Protein AF-A0A8S3WLS0-F1 (afdb_monomer)

Radius of gyration: 24.98 Å; Cα contacts (8 Å, |Δi|>4): 46; chains: 1; bounding box: 48×58×45 Å

InterPro domains:
  IPR007889 DNA binding HTH domain, Psq-type [PF05225] (37-73)

Nearest PDB structures (foldseek):
  2cob-assembly1_A  TM=5.858E-01  e=8.061E-03  Homo sapiens
  1hlv-assembly1_A  TM=4.303E-01  e=3.561E-01  Homo sapiens

Secondary structure (DSSP, 8-state):
----PPP-------S-S----S-----S--TT---HHHHHHHHHHHHTTSS-HHHHHHHTT--HHHHHHHHHHHHTT--HHHHH----TTSPPSS-HHHHHHHHHHHHHHHHTT--

pLDDT: mean 75.35, std 17.87, range [41.84, 96.31]

Foldseek 3Di:
DDDDDDDDDDPPPDPDDDPDDPDPDDDPDPPDDQDPVLLVVLLVCVVVVVDDLVRSCVVSVHDSVVSVVVNVCVVVVQPPVNVPPPPPPPHDDPDDPVRVVVVVVVVVVVVVVVVD

Structure (mmCIF, N/CA/C/O backbone):
data_AF-A0A8S3WLS0-F1
#
_entry.id   AF-A0A8S3WLS0-F1
#
loop_
_atom_site.group_PDB
_atom_site.id
_atom_site.type_symbol
_atom_site.label_atom_id
_atom_site.label_alt_id
_atom_site.label_comp_id
_atom_site.label_asym_id
_atom_site.label_entity_id
_atom_site.label_seq_id
_atom_site.pdbx_PDB_ins_code
_atom_site.Cartn_x
_atom_site.Cartn_y
_atom_site.Cartn_z
_atom_site.occupancy
_atom_site.B_iso_or_equiv
_atom_site.auth_seq_id
_atom_site.auth_comp_id
_atom_site.auth_asym_id
_atom_site.auth_atom_id
_atom_site.pdbx_PDB_model_num
ATOM 1 N N . MET A 1 1 ? 27.889 -48.478 6.421 1.00 47.41 1 MET A N 1
ATOM 2 C CA . MET A 1 1 ? 27.158 -48.624 5.143 1.00 47.41 1 MET A CA 1
ATOM 3 C C . MET A 1 1 ? 27.555 -47.466 4.236 1.00 47.41 1 MET A C 1
ATOM 5 O O . MET A 1 1 ? 27.073 -46.365 4.470 1.00 47.41 1 MET A O 1
ATOM 9 N N . PRO A 1 2 ? 28.506 -47.647 3.303 1.00 44.12 2 PRO A N 1
ATOM 10 C CA . PRO A 1 2 ? 28.933 -46.578 2.407 1.00 44.12 2 PRO A CA 1
ATOM 11 C C . PRO A 1 2 ? 27.911 -46.396 1.274 1.00 44.12 2 PRO A C 1
ATOM 13 O O . PRO A 1 2 ? 27.480 -47.365 0.652 1.00 44.12 2 PRO A O 1
ATOM 16 N N . HIS A 1 3 ? 27.508 -45.149 1.028 1.00 52.94 3 HIS A N 1
ATOM 17 C CA . HIS A 1 3 ? 26.605 -44.764 -0.054 1.00 52.94 3 HIS A CA 1
ATOM 18 C C . HIS A 1 3 ? 27.332 -44.936 -1.395 1.00 52.94 3 HIS A C 1
ATOM 20 O O . HIS A 1 3 ? 28.138 -44.093 -1.783 1.00 52.94 3 HIS A O 1
ATOM 26 N N . LEU A 1 4 ? 27.063 -46.034 -2.106 1.00 48.91 4 LEU A N 1
ATOM 27 C CA . LEU A 1 4 ? 27.569 -46.243 -3.463 1.00 48.91 4 LEU A CA 1
ATOM 28 C C . LEU A 1 4 ? 26.982 -45.163 -4.381 1.00 48.91 4 LEU A C 1
ATOM 30 O O . LEU A 1 4 ? 25.774 -45.106 -4.608 1.00 48.91 4 LEU A O 1
ATOM 34 N N . TYR A 1 5 ? 27.838 -44.272 -4.873 1.00 46.56 5 TYR A N 1
ATOM 35 C CA . TYR A 1 5 ? 27.493 -43.319 -5.921 1.00 46.56 5 TYR A CA 1
ATOM 36 C C . TYR A 1 5 ? 27.307 -44.107 -7.223 1.00 46.56 5 TYR A C 1
ATOM 38 O O . TYR A 1 5 ? 28.218 -44.814 -7.654 1.00 46.56 5 TYR A O 1
ATOM 46 N N . ARG A 1 6 ? 26.123 -44.038 -7.837 1.00 54.91 6 ARG A N 1
ATOM 47 C CA . ARG A 1 6 ? 25.866 -44.673 -9.137 1.00 54.91 6 ARG A CA 1
ATOM 48 C C . ARG A 1 6 ? 26.380 -43.724 -10.230 1.00 54.91 6 ARG A C 1
ATOM 50 O O . ARG A 1 6 ? 25.894 -42.594 -10.277 1.00 54.91 6 ARG A O 1
ATOM 57 N N . PRO A 1 7 ? 27.348 -44.113 -11.078 1.00 47.72 7 PRO A N 1
ATOM 58 C CA . PRO A 1 7 ? 27.799 -43.245 -12.159 1.00 47.72 7 PRO A CA 1
ATOM 59 C C . PRO A 1 7 ? 26.696 -43.11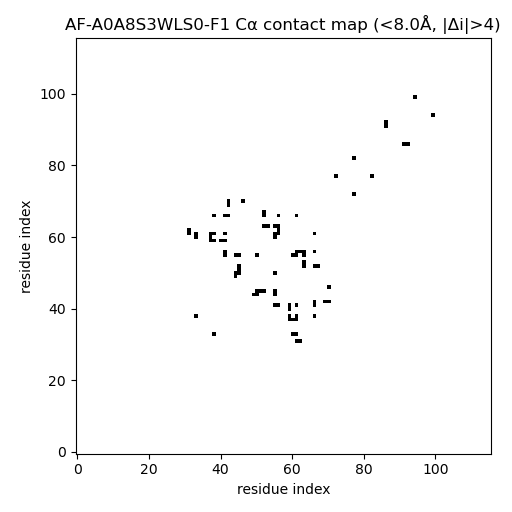6 -13.218 1.00 47.72 7 PRO A C 1
ATOM 61 O O . PRO A 1 7 ? 26.032 -44.097 -13.561 1.00 47.72 7 PRO A O 1
ATOM 64 N N . TYR A 1 8 ? 26.485 -41.897 -13.717 1.00 43.62 8 TYR A N 1
ATOM 65 C CA . TYR A 1 8 ? 25.599 -41.641 -14.851 1.00 43.62 8 TYR A CA 1
ATOM 66 C C . TYR A 1 8 ? 26.257 -42.183 -16.124 1.00 43.62 8 TYR A C 1
ATOM 68 O O . TYR A 1 8 ? 27.289 -41.676 -16.560 1.00 43.62 8 TYR A O 1
ATOM 76 N N . ASN A 1 9 ? 25.661 -43.221 -16.709 1.00 47.12 9 ASN A N 1
ATOM 77 C CA . ASN A 1 9 ? 26.076 -43.754 -18.002 1.00 47.12 9 ASN A CA 1
ATOM 78 C C . ASN A 1 9 ? 25.682 -42.754 -19.099 1.00 47.12 9 ASN A C 1
ATOM 80 O O . ASN A 1 9 ? 24.503 -42.448 -19.274 1.00 47.12 9 ASN A O 1
ATOM 84 N N . GLY A 1 10 ? 26.684 -42.227 -19.803 1.00 51.28 10 GLY A N 1
ATOM 85 C CA . GLY A 1 10 ? 26.544 -41.192 -20.823 1.00 51.28 10 GLY A CA 1
ATOM 86 C C . GLY A 1 10 ? 25.799 -41.655 -22.072 1.00 51.28 10 GLY A C 1
ATOM 87 O O . GLY A 1 10 ? 26.416 -42.064 -23.048 1.00 51.28 10 GLY A O 1
ATOM 88 N N . THR A 1 11 ? 24.477 -41.513 -22.066 1.00 48.00 11 THR A N 1
ATOM 89 C CA . THR A 1 11 ? 23.721 -41.266 -23.299 1.00 48.00 11 THR A CA 1
ATOM 90 C C . THR A 1 11 ? 23.642 -39.750 -23.444 1.00 48.00 11 THR A C 1
ATOM 92 O O . THR A 1 11 ? 22.970 -39.094 -22.649 1.00 48.00 11 THR A O 1
ATOM 95 N N . GLN A 1 12 ? 24.414 -39.175 -24.371 1.00 41.84 12 GLN A N 1
ATOM 96 C CA . GLN A 1 12 ? 24.244 -37.773 -24.751 1.00 41.84 12 GLN A CA 1
ATOM 97 C C . GLN A 1 12 ? 22.818 -37.626 -25.296 1.00 41.84 12 GLN A C 1
ATOM 99 O O . GLN A 1 12 ? 22.487 -38.334 -26.240 1.00 41.84 12 GLN A O 1
ATOM 104 N N . PRO A 1 13 ? 21.947 -36.782 -24.720 1.00 50.00 13 PRO A N 1
ATOM 105 C CA . PRO A 1 13 ? 20.640 -36.569 -25.308 1.00 50.00 13 PRO A CA 1
ATOM 106 C C . PRO A 1 13 ? 20.836 -35.796 -26.612 1.00 50.00 13 PRO A C 1
ATOM 108 O O . PRO A 1 13 ? 21.306 -34.656 -26.620 1.00 50.00 13 PRO A O 1
ATOM 111 N N . GLU A 1 14 ? 20.517 -36.469 -27.710 1.00 48.84 14 GLU A N 1
ATOM 112 C CA . GLU A 1 14 ? 20.479 -35.921 -29.057 1.00 48.84 14 GLU A CA 1
ATOM 113 C C . GLU A 1 14 ? 19.622 -34.641 -29.057 1.00 48.84 14 GLU A C 1
ATOM 115 O O . GLU A 1 14 ? 18.476 -34.628 -28.603 1.00 48.84 14 GLU A O 1
ATOM 120 N N . LEU A 1 15 ? 20.194 -33.549 -29.559 1.00 50.88 15 LEU A N 1
ATOM 121 C CA . LEU A 1 15 ? 19.579 -32.227 -29.680 1.00 50.88 15 LEU A CA 1
ATOM 122 C C . LEU A 1 15 ? 18.325 -32.261 -30.579 1.00 50.88 15 LEU A C 1
ATOM 124 O O . LEU A 1 15 ? 18.420 -31.962 -31.766 1.00 50.88 15 LEU A O 1
ATOM 128 N N . SER A 1 16 ? 17.145 -32.604 -30.048 1.00 50.91 16 SER A N 1
ATOM 129 C CA . SER A 1 16 ? 15.868 -32.361 -30.755 1.00 50.91 16 SER A CA 1
ATOM 130 C C . SER A 1 16 ? 14.593 -32.297 -29.901 1.00 50.91 16 SER A C 1
ATOM 132 O O . SER A 1 16 ? 13.502 -32.225 -30.460 1.00 50.91 16 SER A O 1
ATOM 134 N N . GLU A 1 17 ? 14.675 -32.229 -28.571 1.00 56.62 17 GLU A N 1
ATOM 135 C CA . GLU A 1 17 ? 13.484 -32.018 -27.738 1.00 56.62 17 GLU A CA 1
ATOM 136 C C . GLU A 1 17 ? 13.461 -30.591 -27.182 1.00 56.62 17 GLU A C 1
ATOM 138 O O . GLU A 1 17 ? 14.320 -30.177 -26.402 1.00 56.62 17 GLU A O 1
ATOM 143 N N . SER A 1 18 ? 12.474 -29.804 -27.617 1.00 58.25 18 SER A N 1
ATOM 144 C CA . SER A 1 18 ? 12.210 -28.461 -27.106 1.00 58.25 18 SER A CA 1
ATOM 145 C C . SER A 1 18 ? 12.042 -28.506 -25.586 1.00 58.25 18 SER A C 1
ATOM 147 O O . SER A 1 18 ? 11.068 -29.071 -25.084 1.00 58.25 18 SER A O 1
ATOM 149 N N . VAL A 1 19 ? 12.974 -27.895 -24.854 1.00 57.59 19 VAL A N 1
ATOM 150 C CA . VAL A 1 19 ? 12.910 -27.746 -23.396 1.00 57.59 19 VAL A CA 1
ATOM 151 C C . VAL A 1 19 ? 11.679 -26.904 -23.043 1.00 57.59 19 VAL A C 1
ATOM 153 O O . VAL A 1 19 ? 11.713 -25.675 -23.062 1.00 57.59 19 VAL A O 1
ATOM 156 N N . SER A 1 20 ? 10.557 -27.561 -22.751 1.00 60.59 20 SER A N 1
ATOM 157 C CA . SER A 1 20 ? 9.341 -26.900 -22.277 1.00 60.59 20 SER A CA 1
ATOM 158 C C . SER A 1 20 ? 9.575 -26.388 -20.856 1.00 60.59 20 SER A C 1
ATOM 160 O O . SER A 1 20 ? 9.841 -27.170 -19.941 1.00 60.59 20 SER A O 1
ATOM 162 N N . MET A 1 21 ? 9.524 -25.068 -20.653 1.00 66.19 21 MET A N 1
ATOM 163 C CA . MET A 1 21 ? 9.718 -24.477 -19.327 1.00 66.19 21 MET A CA 1
ATOM 164 C C . MET A 1 21 ? 8.595 -24.918 -18.366 1.00 66.19 21 MET A C 1
ATOM 166 O O . MET A 1 21 ? 7.429 -24.594 -18.600 1.00 66.19 21 MET A O 1
ATOM 170 N N . PRO A 1 22 ? 8.903 -25.570 -17.229 1.00 64.75 22 PRO A N 1
ATOM 171 C CA . PRO A 1 22 ? 7.899 -26.125 -16.321 1.00 64.75 22 PRO A CA 1
ATOM 172 C C . PRO A 1 22 ? 7.353 -25.054 -15.362 1.00 64.75 22 PRO A C 1
ATOM 174 O O . PRO A 1 22 ? 7.474 -25.180 -14.143 1.00 64.75 22 PRO A O 1
ATOM 177 N N . ARG A 1 23 ? 6.823 -23.936 -15.879 1.00 62.97 23 ARG A N 1
ATOM 178 C CA . ARG A 1 23 ? 6.535 -22.760 -15.033 1.00 62.97 23 ARG A CA 1
ATOM 179 C C . ARG A 1 23 ? 5.231 -22.009 -15.267 1.00 62.97 23 ARG A C 1
ATOM 181 O O . ARG A 1 23 ? 5.087 -20.900 -14.756 1.00 62.97 23 ARG A O 1
ATOM 188 N N . THR A 1 24 ? 4.230 -22.610 -15.899 1.00 68.38 24 THR A N 1
ATOM 189 C CA . THR A 1 24 ? 2.881 -22.021 -15.876 1.00 68.38 24 THR A CA 1
ATOM 190 C C . THR A 1 24 ? 2.181 -22.386 -14.565 1.00 68.38 24 THR A C 1
ATOM 192 O O . THR A 1 24 ? 1.471 -23.384 -14.469 1.00 68.38 24 THR A O 1
ATOM 195 N N . TYR A 1 25 ? 2.416 -21.605 -13.506 1.00 77.19 25 TYR A N 1
ATOM 196 C CA . TYR A 1 25 ? 1.711 -21.785 -12.235 1.00 77.19 25 TYR A CA 1
ATOM 197 C C . TYR A 1 25 ? 0.222 -21.448 -12.395 1.00 77.19 25 TYR A C 1
ATOM 199 O O . TYR A 1 25 ? -0.146 -20.285 -12.565 1.00 77.19 25 TYR A O 1
ATOM 207 N N . VAL A 1 26 ? -0.639 -22.462 -12.280 1.00 76.88 26 VAL A N 1
ATOM 208 C CA . VAL A 1 26 ? -2.095 -22.289 -12.205 1.00 76.88 26 VAL A CA 1
ATOM 209 C C . VAL A 1 26 ? -2.512 -22.267 -10.736 1.00 76.88 26 VAL A C 1
ATOM 211 O O . VAL A 1 26 ? -2.245 -23.196 -9.970 1.00 76.88 26 VAL A O 1
ATOM 214 N N . ARG A 1 27 ? -3.165 -21.180 -10.317 1.00 75.25 27 ARG A N 1
ATOM 215 C CA . ARG A 1 27 ? -3.650 -21.023 -8.941 1.00 75.25 27 ARG A CA 1
ATOM 216 C C . ARG A 1 27 ? -4.741 -22.053 -8.644 1.00 75.25 27 ARG A C 1
ATOM 218 O O . ARG A 1 27 ? -5.713 -22.158 -9.377 1.00 75.25 27 ARG A O 1
ATOM 225 N N . LYS A 1 28 ? -4.615 -22.755 -7.514 1.00 81.69 28 LYS A N 1
ATOM 226 C CA . LYS A 1 28 ? -5.560 -23.803 -7.076 1.00 81.69 28 LYS A CA 1
ATOM 227 C C . LYS A 1 28 ? -6.880 -23.275 -6.500 1.00 81.69 28 LYS A C 1
ATOM 229 O O . LYS A 1 28 ? -7.778 -24.063 -6.232 1.00 81.69 28 LYS A O 1
ATOM 234 N N . SER A 1 29 ? -7.004 -21.971 -6.238 1.00 73.56 29 SER A N 1
ATOM 235 C CA . SER A 1 29 ? -8.248 -21.407 -5.707 1.00 73.56 29 SER A CA 1
ATOM 236 C C . SER A 1 29 ? -8.484 -19.979 -6.173 1.00 73.56 29 SER A C 1
ATOM 238 O O . SER A 1 29 ? -7.559 -19.165 -6.141 1.00 73.56 29 SER A O 1
ATOM 240 N N . ASN A 1 30 ? -9.750 -19.668 -6.440 1.00 67.31 30 ASN A N 1
ATOM 241 C CA . ASN A 1 30 ? -10.253 -18.315 -6.690 1.00 67.31 30 ASN A CA 1
ATOM 242 C C . ASN A 1 30 ? -10.486 -17.533 -5.387 1.00 67.31 30 ASN A C 1
ATOM 244 O O . ASN A 1 30 ? -11.248 -16.571 -5.365 1.00 67.31 30 ASN A O 1
ATOM 248 N N . ARG A 1 31 ? -9.892 -17.973 -4.265 1.00 62.38 31 ARG A N 1
ATOM 249 C CA . ARG A 1 31 ? -10.097 -17.320 -2.975 1.00 62.38 31 ARG A CA 1
ATOM 250 C C . ARG A 1 31 ? -9.581 -15.885 -3.055 1.00 62.38 31 ARG A C 1
ATOM 252 O O . ARG A 1 31 ? -8.379 -15.650 -3.129 1.00 62.38 31 ARG A O 1
ATOM 259 N N . VAL A 1 32 ? -10.545 -14.971 -2.964 1.00 64.38 32 VAL A N 1
ATOM 260 C CA . VAL A 1 32 ? -10.383 -13.561 -2.621 1.00 64.38 32 VAL A CA 1
ATOM 261 C C . VAL A 1 32 ? -9.687 -12.741 -3.714 1.00 64.38 32 VAL A C 1
ATOM 263 O O . VAL A 1 32 ? -8.596 -12.204 -3.535 1.00 64.38 32 VAL A O 1
ATOM 266 N N . GLN A 1 33 ? -10.363 -12.624 -4.859 1.00 71.25 33 GLN A N 1
ATOM 267 C CA . GLN A 1 33 ? -10.157 -11.520 -5.798 1.00 71.25 33 GLN A CA 1
ATOM 268 C C . GLN A 1 33 ? -11.004 -10.328 -5.334 1.00 71.25 33 GLN A C 1
ATOM 270 O O . GLN A 1 33 ? -12.177 -10.231 -5.673 1.00 71.25 33 GLN A O 1
ATOM 275 N N . TRP A 1 34 ? -10.433 -9.442 -4.520 1.00 86.62 34 TRP A N 1
ATOM 276 C CA . TRP A 1 34 ? -10.967 -8.083 -4.378 1.00 86.62 34 TRP A CA 1
ATOM 277 C C . TRP A 1 34 ? -10.363 -7.211 -5.469 1.00 86.62 34 TRP A C 1
ATOM 279 O O . TRP A 1 34 ? -9.196 -7.385 -5.838 1.00 86.62 34 TRP A O 1
ATOM 289 N N . SER A 1 35 ? -11.148 -6.266 -5.976 1.00 89.44 35 SER A N 1
ATOM 290 C CA . SER A 1 35 ? -10.637 -5.278 -6.917 1.00 89.44 35 SER A CA 1
ATOM 291 C C . SER A 1 35 ? -9.843 -4.194 -6.183 1.00 89.44 35 SER A C 1
ATOM 293 O O . SER A 1 35 ? -10.030 -3.934 -4.988 1.00 89.44 35 SER A O 1
ATOM 295 N N . GLU A 1 36 ? -8.932 -3.529 -6.893 1.00 89.75 36 GLU A N 1
ATOM 296 C CA . GLU A 1 36 ? -8.198 -2.399 -6.319 1.00 89.75 36 GLU A CA 1
ATOM 297 C C . GLU A 1 36 ? -9.131 -1.224 -5.977 1.00 89.75 36 GLU A C 1
ATOM 299 O O . GLU A 1 36 ? -8.904 -0.535 -4.979 1.00 89.75 36 GLU A O 1
ATOM 304 N N . SER A 1 37 ? -10.223 -1.061 -6.733 1.00 93.31 37 SER A N 1
ATOM 305 C CA . SER A 1 37 ? -11.304 -0.114 -6.446 1.00 93.31 37 SER A CA 1
ATOM 306 C C . SER A 1 37 ? -11.992 -0.394 -5.110 1.00 93.31 37 SER A C 1
ATOM 308 O O . SER A 1 37 ? -12.125 0.528 -4.306 1.00 93.31 37 SER A O 1
ATOM 310 N N . ASP A 1 38 ? -12.349 -1.648 -4.814 1.00 93.75 38 ASP A N 1
ATOM 311 C CA . ASP A 1 38 ? -13.008 -2.005 -3.545 1.00 93.75 38 ASP A CA 1
ATOM 312 C C . ASP A 1 38 ? -12.095 -1.709 -2.353 1.00 93.75 38 ASP A C 1
ATOM 314 O O . ASP A 1 38 ? -12.506 -1.143 -1.339 1.00 93.75 38 ASP A O 1
ATOM 318 N N . MET A 1 39 ? -10.805 -2.019 -2.506 1.00 94.12 39 MET A N 1
ATOM 319 C CA . MET A 1 39 ? -9.787 -1.705 -1.509 1.00 94.12 39 MET A CA 1
ATOM 320 C C . MET A 1 39 ? -9.608 -0.196 -1.313 1.00 94.12 39 MET A C 1
ATOM 322 O O . MET A 1 39 ? -9.307 0.252 -0.206 1.00 94.12 39 MET A O 1
A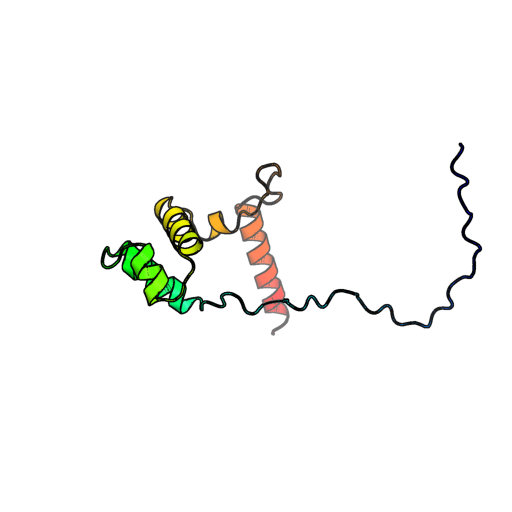TOM 326 N N . LEU A 1 40 ? -9.745 0.603 -2.374 1.00 94.12 40 LEU A N 1
ATOM 327 C CA . LEU A 1 40 ? -9.670 2.059 -2.290 1.00 94.12 40 LEU A CA 1
ATOM 328 C C . LEU A 1 40 ? -10.864 2.633 -1.525 1.00 94.12 40 LEU A C 1
ATOM 330 O O . LEU A 1 40 ? -10.660 3.410 -0.592 1.00 94.12 40 LEU A O 1
ATOM 334 N N . LEU A 1 41 ? -12.075 2.192 -1.863 1.00 95.31 41 LEU A N 1
ATOM 335 C CA . LEU A 1 41 ? -13.302 2.599 -1.182 1.00 95.31 41 LEU A CA 1
ATOM 336 C C . LEU A 1 41 ? -13.255 2.244 0.309 1.00 95.31 41 LEU A C 1
ATOM 338 O O . LEU A 1 41 ? -13.491 3.111 1.150 1.00 95.31 41 LEU A O 1
ATOM 342 N N . ALA A 1 42 ? -12.834 1.019 0.639 1.00 95.69 42 ALA A N 1
ATOM 343 C CA . ALA A 1 42 ? -12.685 0.568 2.020 1.00 95.69 42 ALA A CA 1
ATOM 344 C C . ALA A 1 42 ? -11.657 1.393 2.813 1.00 95.69 42 ALA A C 1
ATOM 346 O O . ALA A 1 42 ? -11.876 1.715 3.983 1.00 95.69 42 ALA A O 1
ATOM 347 N N . LYS A 1 43 ? -10.525 1.765 2.194 1.00 94.81 43 LYS A N 1
ATOM 348 C CA . LYS A 1 43 ? -9.538 2.649 2.835 1.00 94.81 43 LYS A CA 1
ATOM 349 C C . LYS A 1 43 ? -10.151 4.007 3.155 1.00 94.81 43 LYS A C 1
ATOM 351 O O . LYS A 1 43 ? -10.012 4.469 4.284 1.00 94.81 43 LYS A O 1
ATOM 356 N N . ASN A 1 44 ? -10.832 4.618 2.188 1.00 94.81 44 ASN A N 1
ATOM 357 C CA . ASN A 1 44 ? -11.411 5.950 2.345 1.00 94.81 44 ASN A CA 1
ATOM 358 C C . ASN A 1 44 ? -12.478 5.956 3.445 1.00 94.81 44 ASN A C 1
ATOM 360 O O . ASN A 1 44 ? -12.399 6.772 4.358 1.00 94.81 44 ASN A O 1
ATOM 364 N N . SER A 1 45 ? -13.387 4.974 3.458 1.00 95.25 45 SER A N 1
ATOM 365 C CA . SER A 1 45 ? -14.426 4.873 4.493 1.00 95.25 45 SER A CA 1
ATOM 366 C C . SER A 1 45 ? -13.865 4.745 5.914 1.00 95.25 45 SER A C 1
ATOM 368 O O . SER A 1 45 ? -14.464 5.260 6.857 1.00 95.25 45 SER A O 1
ATOM 370 N N . VAL A 1 46 ? -12.724 4.062 6.079 1.00 95.06 46 VAL A N 1
ATOM 371 C CA . VAL A 1 46 ? -12.074 3.907 7.391 1.00 95.06 46 VAL A CA 1
ATOM 372 C C . VAL A 1 46 ? -11.271 5.150 7.772 1.00 95.06 46 VAL A C 1
ATOM 374 O O . VAL A 1 46 ? -11.275 5.545 8.935 1.00 95.06 46 VAL A O 1
ATOM 377 N N . MET A 1 47 ? -10.588 5.783 6.816 1.00 91.44 47 MET A N 1
ATOM 378 C CA . MET A 1 47 ? -9.809 7.005 7.060 1.00 91.44 47 MET A CA 1
ATOM 379 C C . MET A 1 47 ? -10.707 8.199 7.397 1.00 91.44 47 MET A C 1
ATOM 381 O O . MET A 1 47 ? -10.363 8.989 8.268 1.00 91.44 47 MET A O 1
ATOM 385 N N . GLU A 1 48 ? -11.876 8.285 6.765 1.00 92.88 48 GLU A N 1
ATOM 386 C CA . GLU A 1 48 ? -12.909 9.288 7.049 1.00 92.88 48 GLU A CA 1
ATOM 387 C C . GLU A 1 48 ? -13.690 8.998 8.345 1.00 92.88 48 GLU A C 1
ATOM 389 O O . GLU A 1 48 ? -14.539 9.789 8.742 1.00 92.88 48 GLU A O 1
ATOM 394 N N . GLY A 1 49 ? -13.449 7.856 9.003 1.00 91.38 49 GLY A N 1
ATOM 395 C CA . GLY A 1 49 ? -14.132 7.471 10.242 1.00 91.38 49 GLY A CA 1
ATOM 396 C C . GLY A 1 49 ? -15.594 7.037 10.069 1.00 91.38 49 GLY A C 1
ATOM 397 O O . GLY A 1 49 ? -16.265 6.780 11.065 1.00 91.38 49 GLY A O 1
ATOM 398 N N . ARG A 1 50 ? -16.090 6.907 8.828 1.00 92.06 50 ARG A N 1
ATOM 399 C CA . ARG A 1 50 ? -17.465 6.461 8.530 1.00 92.06 50 ARG A CA 1
ATOM 400 C C . ARG A 1 50 ? -17.710 4.997 8.901 1.00 92.06 50 ARG A C 1
ATOM 402 O O . ARG A 1 50 ? -18.828 4.635 9.251 1.00 92.06 50 ARG A O 1
ATOM 409 N N . MET A 1 51 ? -16.687 4.146 8.799 1.00 94.50 51 MET A N 1
ATOM 410 C CA . MET A 1 51 ? -16.773 2.714 9.107 1.00 94.50 51 MET A CA 1
ATOM 411 C C . MET A 1 51 ? -15.544 2.222 9.879 1.00 94.50 51 MET A C 1
ATOM 413 O O . MET A 1 51 ? -14.421 2.653 9.631 1.00 94.50 51 MET A O 1
ATOM 417 N N . GLY A 1 52 ? -15.741 1.253 10.780 1.00 93.56 52 GLY A N 1
ATOM 418 C CA . GLY A 1 52 ? -14.642 0.496 11.389 1.00 93.56 52 GLY A CA 1
ATOM 419 C C . GLY A 1 52 ? -14.090 -0.591 10.455 1.00 93.56 52 GLY A C 1
ATOM 420 O O . GLY A 1 52 ? -14.764 -1.010 9.516 1.00 93.56 52 GLY A O 1
ATOM 421 N N . TYR A 1 53 ? -12.888 -1.110 10.738 1.00 94.94 53 TYR A N 1
ATOM 422 C CA . TYR A 1 53 ? -12.205 -2.097 9.878 1.00 94.94 53 TYR A CA 1
ATOM 423 C C . TYR A 1 53 ? -13.031 -3.355 9.579 1.00 94.94 53 TYR A C 1
ATOM 425 O O . TYR A 1 53 ? -12.996 -3.855 8.459 1.00 94.94 53 TYR A O 1
ATOM 433 N N . LEU A 1 54 ? -13.760 -3.877 10.572 1.00 95.31 54 LEU A N 1
ATOM 434 C CA . LEU A 1 54 ? -14.593 -5.071 10.394 1.00 95.31 54 LEU A CA 1
ATOM 435 C C . LEU A 1 54 ? -15.778 -4.790 9.463 1.00 95.31 54 LEU A C 1
ATOM 437 O O . LEU A 1 54 ? -16.050 -5.580 8.565 1.00 95.31 54 LEU A O 1
ATOM 441 N N . LEU A 1 55 ? -16.444 -3.651 9.663 1.00 95.81 55 LEU A N 1
ATOM 442 C CA . LEU A 1 55 ? -17.585 -3.257 8.846 1.00 95.81 55 LEU A CA 1
ATOM 443 C C . LEU A 1 55 ? -17.148 -3.011 7.399 1.00 95.81 55 LEU A C 1
ATOM 445 O O . LEU A 1 55 ? -17.702 -3.629 6.502 1.00 95.81 55 LEU A O 1
ATOM 449 N N . ALA A 1 56 ? -16.090 -2.222 7.189 1.00 96.31 56 ALA A N 1
ATOM 450 C CA . ALA A 1 56 ? -15.538 -1.952 5.861 1.00 96.31 56 ALA A CA 1
ATOM 451 C C . ALA A 1 56 ? -15.068 -3.232 5.140 1.00 96.31 56 ALA A C 1
ATOM 453 O O . ALA A 1 56 ? -15.259 -3.392 3.937 1.00 96.31 56 ALA A O 1
ATOM 454 N N . SER A 1 57 ? -14.468 -4.173 5.874 1.00 94.88 57 SER A N 1
ATOM 455 C CA . SER A 1 57 ? -14.052 -5.470 5.327 1.00 94.88 57 SER A CA 1
ATOM 456 C C . SER A 1 57 ? -15.236 -6.262 4.774 1.00 94.88 57 SER A C 1
ATOM 458 O O . SER A 1 57 ? -15.164 -6.759 3.651 1.00 94.88 57 SER A O 1
ATOM 460 N N . ASN A 1 58 ? -16.333 -6.323 5.529 1.00 93.75 58 ASN A N 1
ATOM 461 C CA . ASN A 1 58 ? -17.531 -7.051 5.126 1.00 93.75 58 ASN A CA 1
ATOM 462 C C . ASN A 1 58 ? -18.298 -6.335 4.004 1.00 93.75 58 ASN A C 1
ATOM 464 O O . ASN A 1 58 ? -18.785 -6.998 3.095 1.00 93.75 58 ASN A O 1
ATOM 468 N N . THR A 1 59 ? -18.392 -5.001 4.031 1.00 95.06 59 THR A N 1
ATOM 469 C CA . THR A 1 59 ? -19.151 -4.233 3.028 1.00 95.06 59 THR A CA 1
ATOM 470 C C . THR A 1 59 ? -18.494 -4.244 1.655 1.00 95.06 59 THR A C 1
ATOM 472 O O . THR A 1 59 ? -19.188 -4.356 0.652 1.00 95.06 59 THR A O 1
ATOM 475 N N . TYR A 1 60 ? -17.165 -4.133 1.603 1.00 93.44 60 TYR A N 1
ATOM 476 C CA . TYR A 1 60 ? -16.409 -4.088 0.347 1.00 93.44 60 TYR A CA 1
ATOM 477 C C . TYR A 1 60 ? -15.811 -5.449 -0.037 1.00 93.44 60 TYR A C 1
ATOM 479 O O . TYR A 1 60 ? -15.057 -5.540 -1.000 1.00 93.44 60 TYR A O 1
ATOM 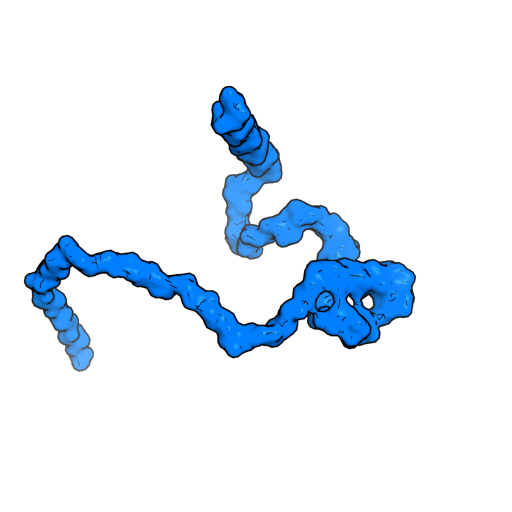487 N N . ASN A 1 61 ? -16.123 -6.509 0.718 1.00 93.06 61 ASN A N 1
ATOM 488 C CA . ASN A 1 61 ? -15.598 -7.863 0.520 1.00 93.06 61 ASN A CA 1
ATOM 489 C C . ASN A 1 61 ? -14.058 -7.911 0.409 1.00 93.06 61 ASN A C 1
ATOM 491 O O . ASN A 1 61 ? -13.475 -8.637 -0.400 1.00 93.06 61 ASN A O 1
ATOM 495 N N . VAL A 1 62 ? -13.384 -7.107 1.236 1.00 92.50 62 VAL A N 1
ATOM 496 C CA . VAL A 1 62 ? -11.922 -7.004 1.279 1.00 92.50 62 VAL A CA 1
ATOM 497 C C . VAL A 1 62 ? -11.368 -7.652 2.548 1.00 92.50 62 VAL A C 1
ATOM 499 O O . VAL A 1 62 ? -11.994 -7.547 3.601 1.00 92.50 62 VAL A O 1
ATOM 502 N N . PRO A 1 63 ? -10.177 -8.277 2.532 1.00 92.38 63 PRO A N 1
ATOM 503 C CA . PRO A 1 63 ? -9.569 -8.831 3.735 1.00 92.38 63 PRO A CA 1
ATOM 504 C C . PRO A 1 63 ? -9.273 -7.750 4.771 1.00 92.38 63 PRO A C 1
ATOM 506 O O . PRO A 1 63 ? -8.490 -6.830 4.517 1.00 92.38 63 PRO A O 1
ATOM 509 N N . LYS A 1 64 ? -9.822 -7.918 5.976 1.00 94.31 64 LYS A N 1
ATOM 510 C CA . LYS A 1 64 ? -9.594 -7.024 7.117 1.00 94.31 64 LYS A CA 1
ATOM 511 C C . LYS A 1 64 ? -8.107 -6.794 7.400 1.00 94.31 64 LYS A C 1
ATOM 513 O O . LYS A 1 64 ? -7.686 -5.651 7.538 1.00 94.31 64 LYS A O 1
ATOM 518 N N . SER A 1 65 ? -7.304 -7.861 7.445 1.00 92.94 65 SER A N 1
ATOM 519 C CA . SER A 1 65 ? -5.860 -7.762 7.718 1.00 92.94 65 SER A CA 1
ATOM 520 C C . SER A 1 65 ? -5.130 -6.927 6.665 1.00 92.94 65 SER A C 1
ATOM 522 O O . SER A 1 65 ? -4.348 -6.043 7.002 1.00 92.94 65 SER A O 1
ATOM 524 N N . SER A 1 66 ? -5.449 -7.135 5.384 1.00 91.69 66 SER A N 1
ATOM 525 C CA . SER A 1 66 ? -4.873 -6.350 4.285 1.00 91.69 66 SER A CA 1
ATOM 526 C C . SER A 1 66 ? -5.294 -4.883 4.339 1.00 91.69 66 SER A C 1
ATOM 528 O O . SER A 1 66 ? -4.477 -4.003 4.065 1.00 91.69 66 SER A O 1
ATOM 530 N N . LEU A 1 67 ? -6.551 -4.610 4.697 1.00 94.44 67 LEU A N 1
ATOM 531 C CA . LEU A 1 67 ? -7.068 -3.255 4.872 1.00 94.44 67 LEU A CA 1
ATOM 532 C C . LEU A 1 67 ? -6.346 -2.528 6.019 1.00 94.44 67 LEU A C 1
ATOM 534 O O . LEU A 1 67 ? -5.859 -1.411 5.834 1.00 94.44 67 LEU A O 1
ATOM 538 N N . GLU A 1 68 ? -6.212 -3.181 7.175 1.00 94.25 68 GLU A N 1
ATOM 539 C CA . GLU A 1 68 ? -5.482 -2.650 8.330 1.00 94.25 68 GLU A CA 1
ATOM 540 C C . GLU A 1 68 ? -4.016 -2.358 8.008 1.00 94.25 68 GLU A C 1
ATOM 542 O O . GLU A 1 68 ? -3.523 -1.274 8.320 1.00 94.25 68 GLU A O 1
ATOM 547 N N . ASP A 1 69 ? -3.317 -3.294 7.365 1.00 90.88 69 ASP A N 1
ATOM 548 C CA . ASP A 1 69 ? -1.906 -3.131 7.014 1.00 90.88 69 ASP A CA 1
ATOM 549 C C . ASP A 1 69 ? -1.690 -1.960 6.055 1.00 90.88 69 ASP A C 1
ATOM 551 O O . ASP A 1 69 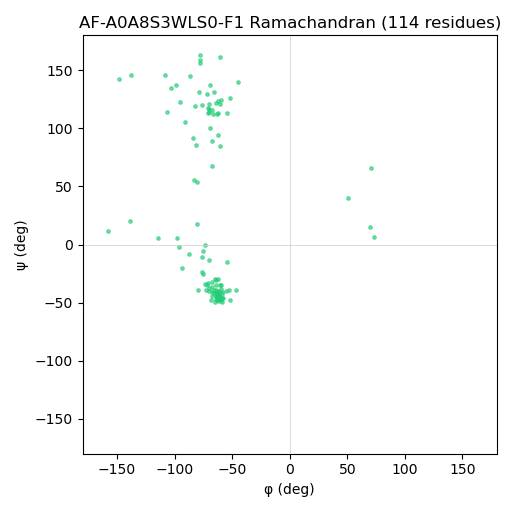? -0.756 -1.170 6.223 1.00 90.88 69 ASP A O 1
ATOM 555 N N . ARG A 1 70 ? -2.574 -1.807 5.062 1.00 90.12 70 ARG A N 1
ATOM 556 C CA . ARG A 1 70 ? -2.537 -0.682 4.119 1.00 90.12 70 ARG A CA 1
ATOM 557 C C . ARG A 1 70 ? -2.751 0.650 4.834 1.00 90.12 70 ARG A C 1
ATOM 559 O O . ARG A 1 70 ? -1.991 1.584 4.597 1.00 90.12 70 ARG A O 1
ATOM 566 N N . ILE A 1 71 ? -3.720 0.733 5.742 1.00 91.56 71 ILE A N 1
ATOM 567 C CA . ILE A 1 71 ? -3.992 1.959 6.507 1.00 91.56 71 ILE A CA 1
ATOM 568 C C . ILE A 1 71 ? -2.851 2.274 7.479 1.00 91.56 71 ILE A C 1
ATOM 570 O O . ILE A 1 71 ? -2.423 3.423 7.562 1.00 91.56 71 ILE A O 1
ATOM 574 N N . LYS A 1 72 ? -2.285 1.271 8.161 1.00 90.19 72 LYS A N 1
ATOM 575 C CA . LYS A 1 72 ? -1.100 1.448 9.019 1.00 90.19 72 LYS A CA 1
ATOM 576 C C . LYS A 1 72 ? 0.092 1.985 8.225 1.00 90.19 72 LYS A C 1
ATOM 578 O O . LYS A 1 72 ? 0.790 2.864 8.720 1.00 90.19 72 LYS A O 1
ATOM 583 N N . LYS A 1 73 ? 0.323 1.496 7.000 1.00 85.19 73 LYS A N 1
ATOM 584 C CA . LYS A 1 73 ? 1.375 2.024 6.110 1.00 85.19 73 LYS A CA 1
ATOM 585 C C . LYS A 1 73 ? 1.149 3.496 5.764 1.00 85.19 73 LYS A C 1
ATOM 587 O O . LYS A 1 73 ? 2.094 4.270 5.859 1.00 85.19 73 LYS A O 1
ATOM 592 N N . ILE A 1 74 ? -0.089 3.877 5.444 1.00 86.50 74 ILE A N 1
ATOM 593 C CA . ILE A 1 74 ? -0.450 5.271 5.142 1.00 86.50 74 ILE A CA 1
ATOM 594 C C . ILE A 1 74 ? -0.243 6.165 6.372 1.00 86.50 74 ILE A C 1
ATOM 596 O O . ILE A 1 74 ? 0.405 7.200 6.274 1.00 86.50 74 ILE A O 1
ATOM 600 N N . LYS A 1 75 ? -0.716 5.741 7.551 1.00 85.44 75 LYS A N 1
ATOM 601 C CA . LYS A 1 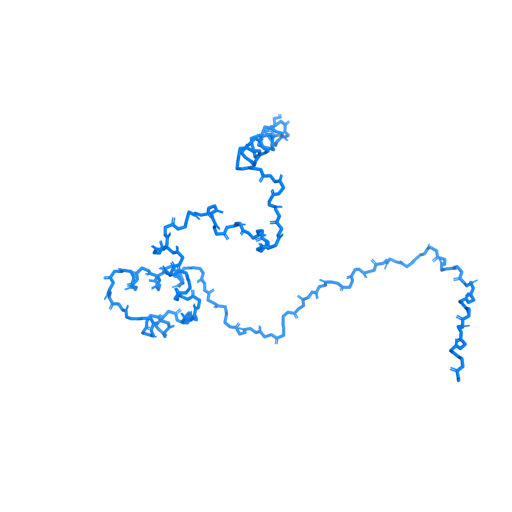75 ? -0.552 6.490 8.812 1.00 85.44 75 LYS A CA 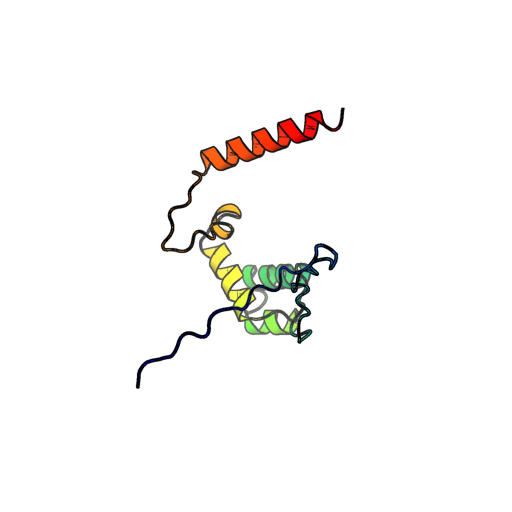1
ATOM 602 C C . LYS A 1 75 ? 0.906 6.675 9.223 1.00 85.44 75 LYS A C 1
ATOM 604 O O . LYS A 1 75 ? 1.238 7.665 9.858 1.00 85.44 75 LYS A O 1
ATOM 609 N N . ARG A 1 76 ? 1.776 5.731 8.860 1.00 82.94 76 ARG A N 1
ATOM 610 C CA . ARG A 1 76 ? 3.227 5.828 9.073 1.00 82.94 76 ARG A CA 1
ATOM 611 C C . ARG A 1 76 ? 3.915 6.815 8.117 1.00 82.94 76 ARG A C 1
ATOM 613 O O . ARG A 1 76 ? 5.126 6.948 8.206 1.00 82.94 76 ARG A O 1
ATOM 620 N N . GLY A 1 77 ? 3.182 7.468 7.209 1.00 69.06 77 GLY A N 1
ATOM 621 C CA . GLY A 1 77 ? 3.732 8.458 6.278 1.00 69.06 77 GLY A CA 1
ATOM 622 C C . GLY A 1 77 ? 4.638 7.864 5.198 1.00 69.06 77 GLY A C 1
ATOM 623 O O . GLY A 1 77 ? 5.379 8.595 4.550 1.00 69.06 77 GLY A O 1
ATOM 624 N N . LYS A 1 78 ? 4.598 6.540 4.997 1.00 60.88 78 LYS A N 1
ATOM 625 C CA . LYS A 1 78 ? 5.455 5.862 4.023 1.00 60.88 78 LYS A CA 1
ATOM 626 C C . LYS A 1 78 ? 5.049 6.274 2.610 1.00 60.88 78 LYS A C 1
ATOM 628 O O . LYS A 1 78 ? 3.928 5.983 2.186 1.00 60.88 78 LYS A O 1
ATOM 633 N N . SER A 1 79 ? 5.944 6.954 1.894 1.00 54.69 79 SER A N 1
ATOM 634 C CA . SER A 1 79 ? 5.725 7.359 0.502 1.00 54.69 79 SER A CA 1
ATOM 635 C C . SER A 1 79 ? 5.509 6.132 -0.396 1.00 54.69 79 SER A C 1
ATOM 637 O O . SER A 1 79 ? 5.884 5.011 -0.041 1.00 54.69 79 SER A O 1
ATOM 639 N N . LYS A 1 80 ? 4.926 6.328 -1.589 1.00 52.16 80 LYS A N 1
ATOM 640 C CA . LYS A 1 80 ? 4.790 5.271 -2.614 1.00 52.16 80 LYS A CA 1
ATOM 641 C C . LYS A 1 80 ? 6.111 4.509 -2.801 1.00 52.16 80 LYS A C 1
ATOM 643 O O . LYS A 1 80 ? 6.088 3.287 -2.891 1.00 52.16 80 LYS A O 1
ATOM 648 N N . TYR A 1 81 ? 7.231 5.226 -2.760 1.00 52.97 81 TYR A N 1
ATOM 649 C CA . TYR A 1 81 ? 8.591 4.714 -2.912 1.00 52.97 81 TYR A CA 1
ATOM 650 C C . TYR A 1 81 ? 9.052 3.864 -1.717 1.00 52.97 81 TYR A C 1
ATOM 652 O O . TYR A 1 81 ? 9.629 2.798 -1.908 1.00 52.97 81 TYR A O 1
ATOM 660 N N . GLU A 1 82 ? 8.682 4.217 -0.481 1.00 53.56 82 GLU A N 1
ATOM 661 C CA . GLU A 1 82 ? 9.008 3.401 0.699 1.00 53.56 82 GLU A CA 1
ATOM 662 C C . GLU A 1 82 ? 8.341 2.018 0.703 1.00 53.56 82 GLU A C 1
ATOM 664 O O . GLU A 1 82 ? 8.859 1.072 1.297 1.00 53.56 82 GLU A O 1
ATOM 669 N N . VAL A 1 83 ? 7.163 1.893 0.086 1.00 52.38 83 VAL A N 1
ATOM 670 C CA . VAL A 1 83 ? 6.404 0.632 0.046 1.00 52.38 83 VAL A CA 1
ATOM 671 C C . VAL A 1 83 ? 7.017 -0.360 -0.952 1.00 52.38 83 VAL A C 1
ATOM 673 O O . VAL A 1 83 ? 6.861 -1.571 -0.770 1.00 52.38 83 VAL A O 1
ATOM 676 N N . PHE A 1 84 ? 7.730 0.142 -1.967 1.00 51.91 84 PHE A N 1
ATOM 677 C CA . PHE A 1 84 ? 8.456 -0.655 -2.961 1.00 51.91 84 PHE A CA 1
ATOM 678 C C . PHE A 1 84 ? 9.879 -1.023 -2.544 1.00 51.91 84 PHE A C 1
ATOM 680 O O . PHE A 1 84 ? 10.460 -1.893 -3.191 1.00 51.91 84 PHE A O 1
ATOM 687 N N . ARG A 1 85 ? 10.396 -0.481 -1.429 1.00 57.41 85 ARG A N 1
ATOM 688 C CA . ARG A 1 85 ? 11.634 -0.946 -0.783 1.00 57.41 85 ARG A CA 1
ATOM 689 C C . ARG A 1 85 ? 11.439 -2.345 -0.190 1.00 57.41 85 ARG A C 1
ATOM 691 O O . ARG A 1 85 ? 11.445 -2.549 1.020 1.00 57.41 85 ARG A O 1
ATOM 698 N N . LYS A 1 86 ? 11.252 -3.342 -1.053 1.00 54.97 86 LYS A N 1
ATOM 699 C CA . LYS A 1 86 ? 11.481 -4.752 -0.741 1.00 54.97 86 LYS A CA 1
ATOM 700 C C . LYS A 1 86 ? 12.979 -5.028 -0.854 1.00 54.97 86 LYS A C 1
ATOM 702 O O . LYS A 1 86 ? 13.376 -5.941 -1.563 1.00 54.97 86 LYS A O 1
ATOM 707 N N . CYS A 1 87 ? 13.804 -4.251 -0.164 1.00 56.66 87 CYS A N 1
ATOM 708 C CA . CYS A 1 87 ? 15.078 -4.806 0.255 1.00 56.66 87 CYS A CA 1
ATOM 709 C C . CYS A 1 87 ? 14.724 -5.706 1.444 1.00 56.66 87 CYS A C 1
ATOM 711 O O . CYS A 1 87 ? 14.083 -5.228 2.393 1.00 56.66 87 CYS A O 1
ATOM 713 N N . PRO A 1 88 ? 15.006 -7.019 1.384 1.00 56.09 88 PRO A N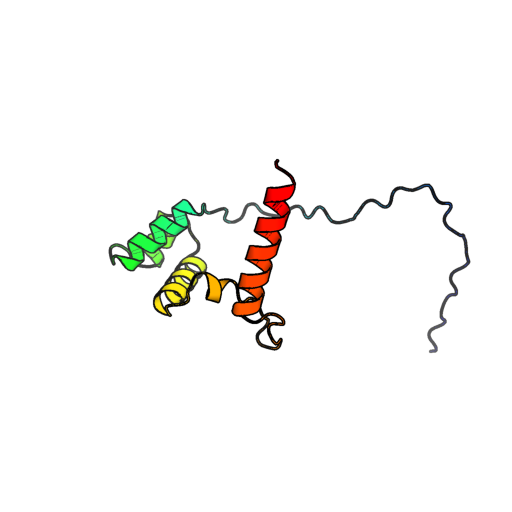 1
ATOM 714 C CA . PRO A 1 88 ? 14.972 -7.854 2.574 1.00 56.09 88 PRO A CA 1
ATOM 715 C C . PRO A 1 88 ? 15.693 -7.114 3.699 1.00 56.09 88 PRO A C 1
ATOM 717 O O . PRO A 1 88 ? 16.711 -6.477 3.450 1.00 56.09 88 PRO A O 1
ATOM 720 N N . ALA A 1 89 ? 15.176 -7.166 4.927 1.00 57.56 89 ALA A N 1
ATOM 721 C CA . ALA A 1 89 ? 15.717 -6.384 6.048 1.00 57.56 89 ALA A CA 1
ATO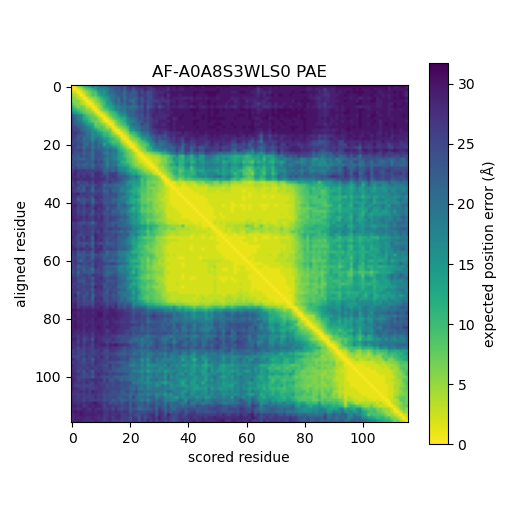M 722 C C . ALA A 1 89 ? 17.229 -6.605 6.299 1.00 57.56 89 ALA A C 1
ATOM 724 O O . ALA A 1 89 ? 17.858 -5.832 7.013 1.00 57.56 89 ALA A O 1
ATOM 725 N N . THR A 1 90 ? 17.792 -7.666 5.722 1.00 58.44 90 THR A N 1
ATOM 726 C CA . THR A 1 90 ? 19.192 -8.087 5.783 1.00 58.44 90 THR A CA 1
ATOM 727 C C . THR A 1 90 ? 20.064 -7.578 4.634 1.00 58.44 90 THR A C 1
ATOM 729 O O . THR A 1 90 ? 21.285 -7.587 4.762 1.00 58.44 90 THR A O 1
ATOM 732 N N . GLU A 1 91 ? 19.482 -7.174 3.507 1.00 63.34 91 GLU A N 1
ATOM 733 C CA . GLU A 1 91 ? 20.222 -6.830 2.292 1.00 63.34 91 GLU A CA 1
ATOM 734 C C . GLU A 1 91 ? 20.313 -5.314 2.124 1.00 63.34 91 GLU A C 1
ATOM 736 O O . GLU A 1 91 ? 19.335 -4.581 2.285 1.00 63.34 91 GLU A O 1
ATOM 741 N N . LYS A 1 92 ? 21.513 -4.834 1.788 1.00 64.94 92 LYS A N 1
ATOM 742 C CA . LYS A 1 92 ? 21.722 -3.431 1.430 1.00 64.94 92 LYS A CA 1
ATOM 743 C C . LYS A 1 92 ? 21.091 -3.194 0.061 1.00 64.94 92 LYS A C 1
ATOM 745 O O . LYS A 1 92 ? 21.379 -3.938 -0.874 1.00 64.94 92 LYS A O 1
ATOM 750 N N . CYS A 1 93 ? 20.258 -2.163 -0.060 1.00 68.62 93 CYS A N 1
ATOM 751 C CA . CYS A 1 93 ? 19.790 -1.734 -1.372 1.00 68.62 93 CYS A CA 1
ATOM 752 C C . CYS A 1 93 ? 21.008 -1.334 -2.217 1.00 68.62 93 CYS A C 1
ATOM 754 O O . CYS A 1 93 ? 21.843 -0.547 -1.773 1.00 68.62 93 CYS A O 1
ATOM 756 N N . VAL A 1 94 ? 21.141 -1.959 -3.389 1.00 74.44 94 VAL A N 1
ATOM 757 C CA . VAL A 1 94 ? 22.311 -1.802 -4.268 1.00 74.44 94 VAL A CA 1
ATOM 758 C C . VAL A 1 94 ? 22.317 -0.425 -4.932 1.00 74.44 94 VAL A C 1
ATOM 760 O O . VAL A 1 94 ? 23.382 0.159 -5.111 1.00 74.44 94 VAL A O 1
ATOM 763 N N . PHE A 1 95 ? 21.137 0.107 -5.252 1.00 77.00 95 PHE A N 1
ATOM 764 C CA . PHE A 1 95 ? 20.973 1.456 -5.777 1.00 77.00 95 PHE A CA 1
ATOM 765 C C . PHE A 1 95 ? 20.571 2.420 -4.658 1.00 77.00 95 PHE A C 1
ATOM 767 O O . PHE A 1 95 ? 19.753 2.087 -3.798 1.00 77.00 95 PHE A O 1
ATOM 774 N N . THR A 1 96 ? 21.186 3.604 -4.660 1.00 85.25 96 THR A N 1
ATOM 775 C CA . THR A 1 96 ? 20.715 4.757 -3.886 1.00 85.25 96 THR A CA 1
ATOM 776 C C . THR A 1 96 ? 19.529 5.397 -4.604 1.00 85.25 96 THR A C 1
ATOM 778 O O . THR A 1 96 ? 19.388 5.227 -5.815 1.00 85.25 96 THR A O 1
ATOM 781 N N . ASP A 1 97 ? 18.711 6.164 -3.876 1.00 82.81 97 ASP A N 1
ATOM 78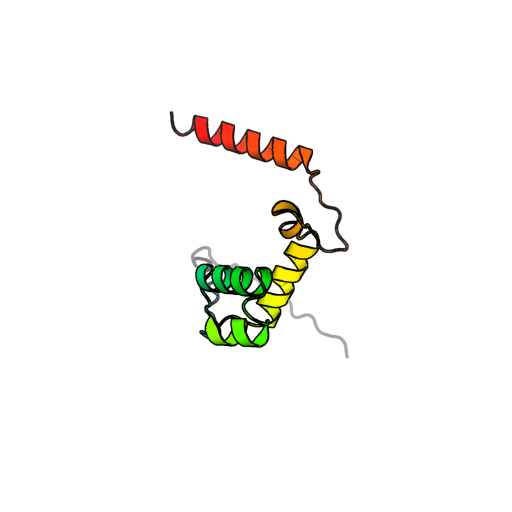2 C CA . ASP A 1 97 ? 17.546 6.858 -4.451 1.00 82.81 97 ASP A CA 1
ATOM 783 C C . ASP A 1 97 ? 17.958 7.713 -5.680 1.00 82.81 97 ASP A C 1
ATOM 785 O O . ASP A 1 97 ? 17.303 7.685 -6.717 1.00 82.81 97 ASP A O 1
ATOM 789 N N . GLU A 1 98 ? 19.122 8.369 -5.616 1.00 88.25 98 GLU A N 1
ATOM 790 C CA . GLU A 1 98 ? 19.693 9.156 -6.721 1.00 88.25 98 GLU A CA 1
ATOM 791 C C . GLU A 1 98 ? 20.039 8.309 -7.959 1.00 88.25 98 GLU A C 1
ATOM 793 O O . GLU A 1 98 ? 19.787 8.718 -9.093 1.00 88.25 98 GLU A O 1
ATOM 798 N N . LEU A 1 99 ? 20.610 7.114 -7.764 1.00 87.69 99 LEU A N 1
ATOM 799 C CA . LEU A 1 99 ? 20.962 6.222 -8.871 1.00 87.69 99 LEU A CA 1
ATOM 800 C C . LEU A 1 99 ? 19.720 5.620 -9.535 1.00 87.69 99 LEU A C 1
ATOM 802 O O . LEU A 1 99 ? 19.731 5.385 -10.744 1.00 87.69 99 LEU A O 1
ATOM 806 N N . GLU A 1 100 ? 18.658 5.371 -8.765 1.00 87.62 100 GLU A N 1
ATOM 807 C CA . GLU A 1 100 ? 17.376 4.932 -9.319 1.00 87.62 100 GLU A CA 1
ATOM 808 C C . GLU A 1 100 ? 16.774 6.010 -10.230 1.00 87.62 100 GLU A C 1
ATOM 810 O O . GLU A 1 100 ? 16.345 5.693 -11.342 1.00 87.62 100 GLU A O 1
ATOM 815 N N . ASP A 1 101 ? 16.812 7.279 -9.812 1.00 89.94 101 ASP A N 1
ATOM 816 C CA . ASP A 1 101 ? 16.321 8.403 -10.616 1.00 89.94 101 ASP A CA 1
ATOM 817 C C . ASP A 1 101 ? 17.115 8.557 -11.923 1.00 89.94 101 ASP A C 1
ATOM 819 O O . ASP A 1 101 ? 16.520 8.632 -13.005 1.00 89.94 101 ASP A O 1
ATOM 823 N N . MET A 1 102 ? 18.451 8.498 -11.848 1.00 92.12 102 MET A N 1
ATOM 824 C CA . MET A 1 102 ? 19.322 8.526 -13.030 1.00 92.12 102 MET A CA 1
ATOM 825 C C . MET A 1 102 ? 19.027 7.373 -13.999 1.00 92.12 102 MET A C 1
ATOM 827 O O . MET A 1 102 ? 18.988 7.565 -15.217 1.00 92.12 102 MET A O 1
ATOM 831 N N . LEU A 1 103 ? 18.805 6.163 -13.479 1.00 90.25 103 LEU A N 1
ATOM 832 C CA . LEU A 1 103 ? 18.498 4.995 -14.301 1.00 90.25 103 LEU A CA 1
ATOM 833 C C . LEU A 1 103 ? 17.143 5.143 -15.007 1.00 90.25 103 LEU A C 1
ATOM 835 O O . LEU A 1 103 ? 17.016 4.804 -16.184 1.00 90.25 103 LEU A O 1
ATOM 839 N N . VAL A 1 104 ? 16.131 5.665 -14.308 1.00 90.31 104 VAL A N 1
ATOM 840 C CA . VAL A 1 104 ? 14.807 5.928 -14.890 1.00 90.31 104 VAL A CA 1
ATOM 841 C C . VAL A 1 104 ? 14.896 6.963 -16.009 1.00 90.31 104 VAL A C 1
ATOM 843 O O . VAL A 1 104 ? 14.252 6.790 -17.045 1.00 90.31 104 VAL A O 1
ATOM 846 N N . GLU A 1 105 ? 15.678 8.025 -15.823 1.00 92.94 105 GLU A N 1
ATOM 847 C CA . GLU A 1 105 ? 15.912 9.039 -16.853 1.00 92.94 105 GLU A CA 1
ATOM 848 C C . GLU A 1 105 ? 16.606 8.442 -18.083 1.00 92.94 105 GLU A C 1
ATOM 850 O O . GLU A 1 105 ? 16.119 8.602 -19.203 1.00 92.94 105 GLU A O 1
ATOM 855 N N . TYR A 1 106 ? 17.666 7.657 -17.873 1.00 92.38 106 TYR A N 1
ATOM 856 C CA . TYR A 1 106 ? 18.390 6.976 -18.945 1.00 92.38 106 TYR A CA 1
ATOM 857 C C . TYR A 1 106 ? 17.489 6.049 -19.775 1.00 92.38 106 TYR A C 1
ATOM 859 O O . TYR A 1 106 ? 17.497 6.108 -21.004 1.00 92.38 106 TYR A O 1
ATOM 867 N N . ILE A 1 107 ? 16.658 5.231 -19.118 1.00 91.50 107 ILE A N 1
ATOM 868 C CA . ILE A 1 107 ? 15.719 4.325 -19.799 1.00 91.50 107 ILE A CA 1
ATOM 869 C C . ILE A 1 107 ? 14.668 5.110 -20.595 1.00 91.50 107 ILE A C 1
ATOM 871 O O . ILE A 1 107 ? 14.292 4.702 -21.694 1.00 91.50 107 ILE A O 1
ATOM 875 N N . LYS A 1 108 ? 14.164 6.230 -20.059 1.00 90.19 108 LYS A N 1
ATOM 876 C CA . LYS A 1 108 ? 13.196 7.082 -20.770 1.00 90.19 108 LYS A CA 1
ATOM 877 C C . LYS A 1 108 ? 13.802 7.696 -22.026 1.00 90.19 108 LYS A C 1
ATOM 879 O O . LYS A 1 108 ? 13.142 7.674 -23.059 1.00 90.19 108 LYS A O 1
ATOM 884 N N . LEU A 1 109 ? 15.031 8.204 -21.934 1.00 89.81 109 LEU A N 1
ATOM 885 C CA . LEU A 1 109 ? 15.769 8.747 -23.076 1.00 89.81 109 LEU A CA 1
ATOM 886 C C . LEU A 1 109 ? 15.954 7.682 -24.162 1.00 89.81 109 LEU A C 1
ATOM 888 O O . LEU A 1 109 ? 15.549 7.892 -25.298 1.00 89.81 109 LEU A O 1
ATOM 892 N N . TRP A 1 110 ? 16.431 6.494 -23.787 1.00 86.44 110 TRP A N 1
ATOM 893 C CA . TRP A 1 110 ? 16.616 5.382 -24.725 1.00 86.44 110 TRP A CA 1
ATOM 894 C C . TRP A 1 110 ? 15.329 4.916 -25.414 1.00 86.44 110 TRP A C 1
ATOM 896 O O . TRP A 1 110 ? 15.356 4.513 -26.574 1.00 86.44 110 TRP A O 1
ATOM 906 N N . ASN A 1 111 ? 14.192 4.955 -24.717 1.00 79.94 111 ASN A N 1
ATOM 907 C CA . ASN A 1 111 ? 12.908 4.567 -25.302 1.00 79.94 111 ASN A CA 1
ATOM 908 C C . ASN A 1 111 ? 12.324 5.635 -26.241 1.00 79.94 111 ASN A C 1
ATOM 910 O O . ASN A 1 111 ? 11.516 5.294 -27.103 1.00 79.94 111 ASN A O 1
ATOM 914 N N . LEU A 1 112 ? 12.701 6.907 -26.082 1.00 66.25 112 LEU A N 1
ATOM 915 C CA . LEU A 1 112 ? 12.278 7.985 -26.982 1.00 66.25 112 LEU A CA 1
ATOM 916 C C . LEU A 1 112 ? 12.995 7.902 -28.335 1.00 66.25 112 LEU A C 1
ATOM 918 O O . LEU A 1 112 ? 12.366 8.150 -29.360 1.00 66.25 112 LEU A O 1
ATOM 922 N N . ASP A 1 113 ? 14.251 7.453 -28.349 1.00 61.75 113 ASP A N 1
ATOM 923 C CA . ASP A 1 113 ? 15.047 7.299 -29.575 1.00 61.75 113 ASP A CA 1
ATOM 924 C C . ASP A 1 113 ? 14.569 6.143 -30.485 1.00 61.75 113 ASP A C 1
ATOM 926 O O . ASP A 1 113 ? 14.949 6.081 -31.650 1.00 61.75 113 ASP A O 1
ATOM 930 N N . TYR A 1 114 ? 13.709 5.241 -29.990 1.00 56.75 114 TYR A N 1
ATOM 931 C CA . TYR A 1 114 ? 13.111 4.131 -30.759 1.00 56.75 114 TYR A CA 1
ATOM 932 C C . TYR A 1 114 ? 11.711 4.435 -31.332 1.00 56.75 114 TYR A C 1
ATOM 934 O O . TYR A 1 114 ? 11.122 3.578 -31.994 1.00 56.75 114 TYR A O 1
ATOM 942 N N . LEU A 1 115 ? 11.156 5.621 -31.056 1.00 55.56 115 LEU A N 1
ATOM 943 C CA . LEU A 1 115 ? 9.825 6.056 -31.511 1.00 55.56 115 LEU A CA 1
ATOM 944 C C . LEU A 1 115 ? 9.868 7.238 -32.502 1.00 55.56 115 LEU A C 1
ATOM 946 O O . LEU A 1 115 ? 8.805 7.741 -32.873 1.00 55.56 115 LEU A O 1
ATOM 950 N N . ALA A 1 116 ? 11.064 7.664 -32.922 1.00 49.94 116 ALA A N 1
ATOM 951 C CA . ALA A 1 116 ? 11.305 8.641 -33.988 1.00 49.94 116 ALA A CA 1
ATOM 952 C C . ALA A 1 116 ? 11.741 7.937 -35.283 1.00 49.94 116 ALA A C 1
ATOM 954 O O . ALA A 1 116 ? 11.342 8.422 -36.366 1.00 49.94 116 ALA A O 1
#

Sequence (116 aa):
MPHLYRPYNGTQPELSESVSMPRTYVRKSNRVQWSESDMLLAKNSVMEGRMGYLLASNTYNVPKSSLEDRIKKIKRGKSKYEVFRKCPATEKCVFTDELEDMLVEYIKLWNLDYLA

Solvent-accessible surface area (backbone atoms only — not comparable to full-atom values): 7624 Å² total; per-residue (Å²): 136,83,84,80,79,79,81,84,78,86,73,79,81,75,94,78,75,83,83,74,78,95,68,85,83,75,80,94,64,85,80,79,82,57,53,72,65,39,53,49,53,33,48,49,38,41,75,71,64,79,33,54,64,68,56,32,17,65,74,46,63,36,63,46,68,62,52,52,52,53,50,52,43,54,74,70,67,54,47,80,66,60,74,66,59,77,49,56,98,86,51,79,68,88,64,53,77,67,54,51,52,54,49,53,51,52,54,51,54,60,57,53,71,77,76,114

Organism: Parnassius apollo (NCBI:txid110799)

Mean predicted aligned error: 16.32 Å